Protein AF-A0A1F8SBW0-F1 (afdb_monomer)

pLDDT: mean 81.23, std 15.55, range [41.34, 96.06]

Nearest PDB structures (foldseek):
  3qio-assembly1_A  TM=3.910E-01  e=7.908E-04  HIV-1 M:B_HXB2R
  3lp0-assembly1_A  TM=3.553E-01  e=7.908E-04  HIV-1 M:B_HXB2R
  4qag-assembly3_A  TM=3.454E-01  e=1.333E-03  Human immunodeficiency virus type 1 BH10
  5vqy-assembly1_A  TM=3.673E-01  e=2.561E-03  Human immunodeficiency virus type 1 BH10
  6dtw-assembly1_A  TM=3.743E-01  e=4.044E-03  Human immunodeficiency virus type 1 BH10

Structure (mmCIF, N/CA/C/O backbone):
data_AF-A0A1F8SBW0-F1
#
_entry.id   AF-A0A1F8SBW0-F1
#
loop_
_atom_site.group_PDB
_atom_site.id
_atom_site.type_symbol
_atom_site.label_atom_id
_atom_site.label_alt_id
_atom_site.label_comp_id
_atom_site.label_asym_id
_atom_site.label_entity_id
_atom_site.label_seq_id
_atom_site.pdbx_PDB_ins_code
_atom_site.Cartn_x
_atom_site.Cartn_y
_atom_site.Cartn_z
_atom_site.occupancy
_atom_site.B_iso_or_equiv
_atom_site.auth_seq_id
_atom_site.auth_comp_id
_atom_site.auth_asym_id
_atom_site.auth_atom_id
_atom_site.pdbx_PDB_model_num
ATOM 1 N N . MET A 1 1 ? -21.367 -40.399 -18.862 1.00 41.34 1 MET A N 1
ATOM 2 C CA . MET A 1 1 ? -20.099 -40.047 -18.185 1.00 41.34 1 MET A CA 1
ATOM 3 C C . MET A 1 1 ? -19.642 -38.707 -18.748 1.00 41.34 1 MET A C 1
ATOM 5 O O . MET A 1 1 ? -19.069 -38.689 -19.826 1.00 41.34 1 MET A O 1
ATOM 9 N N . HIS A 1 2 ? -19.985 -37.587 -18.106 1.00 49.47 2 HIS A N 1
ATOM 10 C CA . HIS A 1 2 ? -19.564 -36.261 -18.574 1.00 49.47 2 HIS A CA 1
ATOM 11 C C . HIS A 1 2 ? -18.375 -35.804 -17.737 1.00 49.47 2 HIS A C 1
ATOM 13 O O . HIS A 1 2 ? -18.505 -35.579 -16.536 1.00 49.47 2 HIS A O 1
ATOM 19 N N . GLY A 1 3 ? -17.206 -35.755 -18.379 1.00 43.00 3 GLY A N 1
ATOM 20 C CA . GLY A 1 3 ? -15.979 -35.249 -17.786 1.00 43.00 3 GLY A CA 1
ATOM 21 C C . GLY A 1 3 ? -16.137 -33.770 -17.470 1.00 43.00 3 GLY A C 1
ATOM 22 O O . GLY A 1 3 ? -16.399 -32.960 -18.356 1.00 43.00 3 GLY A O 1
ATOM 23 N N . THR A 1 4 ? -15.993 -33.427 -16.198 1.00 55.44 4 THR A N 1
ATOM 24 C CA . THR A 1 4 ? -15.826 -32.050 -15.763 1.00 55.44 4 THR A CA 1
ATOM 25 C C . THR A 1 4 ? -14.437 -31.599 -16.197 1.00 55.44 4 THR A C 1
ATOM 27 O O . THR A 1 4 ? -13.418 -32.062 -15.682 1.00 55.44 4 THR A O 1
ATOM 30 N N . THR A 1 5 ? -14.377 -30.704 -17.179 1.00 47.56 5 THR A N 1
ATOM 31 C CA . THR A 1 5 ? -13.177 -29.924 -17.477 1.00 47.56 5 THR A CA 1
ATOM 32 C C . THR A 1 5 ? -12.888 -29.065 -16.253 1.00 47.56 5 THR A C 1
ATOM 34 O O . THR A 1 5 ? -13.422 -27.976 -16.075 1.00 47.56 5 THR A O 1
ATOM 37 N N . ARG A 1 6 ? -12.073 -29.609 -15.349 1.00 49.31 6 ARG A N 1
ATOM 38 C CA . ARG A 1 6 ? -11.468 -28.869 -14.248 1.00 49.31 6 ARG A CA 1
ATOM 39 C C . ARG A 1 6 ? -10.556 -27.836 -14.901 1.00 49.31 6 ARG A C 1
ATOM 41 O O . ARG A 1 6 ? -9.486 -28.187 -15.396 1.00 49.31 6 ARG A O 1
ATOM 48 N N . THR A 1 7 ? -11.008 -26.588 -14.969 1.00 47.16 7 THR A N 1
ATOM 49 C CA . THR A 1 7 ? -10.171 -25.450 -15.343 1.00 47.16 7 THR A CA 1
ATOM 50 C C . THR A 1 7 ? -8.964 -25.476 -14.416 1.00 47.16 7 THR A C 1
ATOM 52 O O . THR A 1 7 ? -9.082 -25.251 -13.212 1.00 47.16 7 THR A O 1
ATOM 55 N N . ARG A 1 8 ? -7.816 -25.883 -14.958 1.00 45.31 8 ARG A N 1
ATOM 56 C CA . ARG A 1 8 ? -6.545 -25.915 -14.242 1.00 45.31 8 ARG A CA 1
ATOM 57 C C . ARG A 1 8 ? -6.291 -24.487 -13.746 1.00 45.31 8 ARG A C 1
ATOM 59 O O . ARG A 1 8 ? -6.322 -23.587 -14.587 1.00 45.31 8 ARG A O 1
ATOM 66 N N . PRO A 1 9 ? -6.080 -24.246 -12.439 1.00 47.31 9 PRO A N 1
ATOM 67 C CA . PRO A 1 9 ? -5.671 -22.925 -11.991 1.00 47.31 9 PRO A CA 1
ATOM 68 C C . PRO A 1 9 ? -4.401 -22.576 -12.761 1.00 47.31 9 PRO A C 1
ATOM 70 O O . PRO A 1 9 ? -3.483 -23.398 -12.853 1.00 47.31 9 PRO A O 1
ATOM 73 N N . ALA A 1 10 ? -4.408 -21.414 -13.412 1.00 48.62 10 ALA A N 1
ATOM 74 C CA . ALA A 1 10 ? -3.243 -20.913 -14.111 1.00 48.62 10 ALA A CA 1
ATOM 75 C C . ALA A 1 10 ? -2.086 -20.939 -13.111 1.00 48.62 10 ALA A C 1
ATOM 77 O O . ALA A 1 10 ? -2.156 -20.291 -12.068 1.00 48.62 10 ALA A O 1
ATOM 78 N N . VAL A 1 11 ? -1.068 -21.754 -13.394 1.00 45.62 11 VAL A N 1
ATOM 79 C CA . VAL A 1 11 ? 0.172 -21.747 -12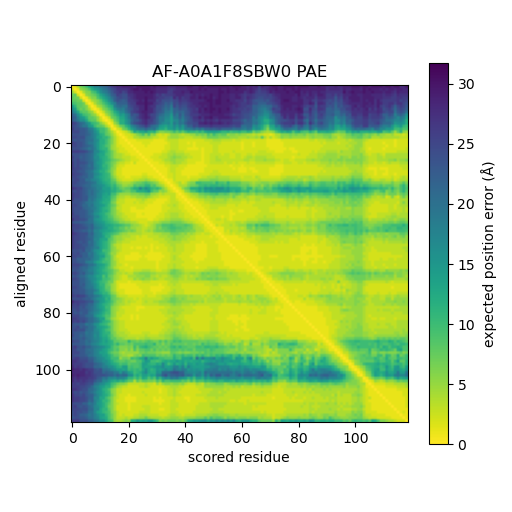.625 1.00 45.62 11 VAL A CA 1
ATOM 80 C C . VAL A 1 11 ? 0.767 -20.376 -12.886 1.00 45.62 11 VAL A C 1
ATOM 82 O O . VAL A 1 11 ? 1.333 -20.131 -13.951 1.00 45.62 11 VAL A O 1
ATOM 85 N N . ARG A 1 12 ? 0.528 -19.449 -11.958 1.00 49.62 12 ARG A N 1
ATOM 86 C CA . ARG A 1 12 ? 1.207 -18.164 -11.949 1.00 49.62 12 ARG A CA 1
ATOM 87 C C . ARG A 1 12 ? 2.701 -18.472 -11.909 1.00 49.62 12 ARG A C 1
ATOM 89 O O . ARG A 1 12 ? 3.097 -19.352 -11.140 1.00 49.62 12 ARG A O 1
ATOM 96 N N . PRO A 1 13 ? 3.525 -17.838 -12.755 1.00 44.34 13 PRO A N 1
ATOM 97 C CA . PRO A 1 13 ? 4.958 -17.937 -12.583 1.00 44.34 13 PRO A CA 1
ATOM 98 C C . PRO A 1 13 ? 5.255 -17.383 -11.193 1.00 44.34 13 PRO A C 1
ATOM 100 O O . PRO A 1 13 ? 5.086 -16.191 -10.951 1.00 44.34 13 PRO A O 1
ATOM 103 N N . VAL A 1 14 ? 5.614 -18.284 -10.279 1.00 47.78 14 VAL A N 1
ATOM 104 C CA . VAL A 1 14 ? 6.087 -17.955 -8.939 1.00 47.78 14 VAL A CA 1
ATOM 105 C C . VAL A 1 14 ? 7.458 -17.327 -9.147 1.00 47.78 14 VAL A C 1
ATOM 107 O O . VAL A 1 14 ? 8.486 -18.003 -9.129 1.00 47.78 1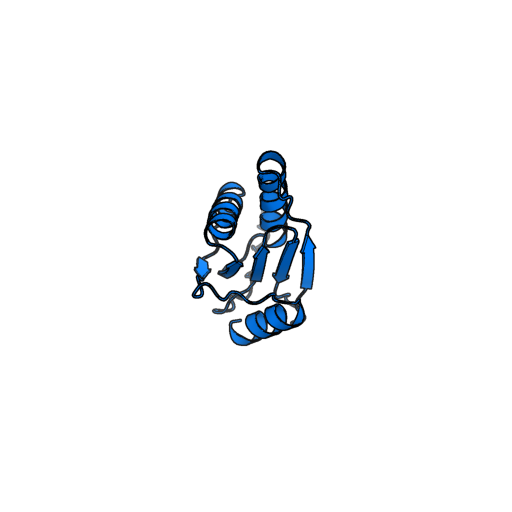4 VAL A O 1
ATOM 110 N N . GLY A 1 15 ? 7.467 -16.039 -9.481 1.00 51.06 15 GLY A N 1
ATOM 111 C CA . GLY A 1 15 ? 8.667 -15.237 -9.356 1.00 51.06 15 GLY A CA 1
ATOM 112 C C . GLY A 1 15 ? 9.035 -15.275 -7.883 1.00 51.06 15 GLY A C 1
ATOM 113 O O . GLY A 1 15 ? 8.227 -14.909 -7.038 1.00 51.06 15 GLY A O 1
ATOM 114 N N . THR A 1 16 ? 10.228 -15.763 -7.560 1.00 56.69 16 THR A N 1
ATOM 115 C CA . THR A 1 16 ? 10.727 -15.833 -6.177 1.00 56.69 16 THR A CA 1
ATOM 116 C C . THR A 1 16 ? 10.900 -14.450 -5.533 1.00 56.69 16 THR A C 1
ATOM 118 O O . THR A 1 16 ? 11.207 -14.355 -4.342 1.00 56.69 16 THR A O 1
ATOM 121 N N . GLY A 1 17 ? 10.735 -13.384 -6.317 1.00 71.56 17 GLY A N 1
ATOM 122 C CA . GLY A 1 17 ? 10.812 -12.000 -5.895 1.00 71.56 17 GLY A CA 1
ATOM 123 C C . GLY A 1 17 ? 9.471 -11.365 -5.515 1.00 71.56 17 GLY A C 1
ATOM 124 O O . GLY A 1 17 ? 8.408 -11.981 -5.549 1.00 71.56 17 GLY A O 1
ATOM 125 N N . VAL A 1 18 ? 9.538 -10.103 -5.105 1.00 81.19 18 VAL A N 1
ATOM 126 C CA . VAL A 1 18 ? 8.380 -9.275 -4.750 1.00 81.19 18 VAL A CA 1
ATOM 127 C C . VAL A 1 18 ? 7.494 -9.062 -5.978 1.00 81.19 18 VAL A C 1
ATOM 129 O O . VAL A 1 18 ? 7.974 -8.627 -7.020 1.00 81.19 18 VAL A O 1
ATOM 132 N N . ASN A 1 19 ? 6.188 -9.321 -5.864 1.00 88.81 19 ASN A N 1
ATOM 133 C CA . ASN A 1 19 ? 5.243 -9.136 -6.974 1.00 88.81 19 ASN A CA 1
ATOM 134 C C . ASN A 1 19 ? 4.451 -7.825 -6.868 1.00 88.81 19 ASN A C 1
ATOM 136 O O . ASN A 1 19 ? 3.846 -7.390 -7.851 1.00 88.81 19 ASN A O 1
ATOM 140 N N . ALA A 1 20 ? 4.448 -7.196 -5.693 1.00 91.75 20 ALA A N 1
ATOM 141 C CA . ALA A 1 20 ? 3.849 -5.889 -5.477 1.00 91.75 20 ALA A CA 1
ATOM 142 C C . ALA A 1 20 ? 4.652 -5.065 -4.465 1.00 91.75 20 ALA A C 1
ATOM 144 O O . ALA A 1 20 ? 5.117 -5.583 -3.452 1.00 91.75 20 ALA A O 1
ATOM 145 N N . VAL A 1 21 ? 4.775 -3.769 -4.721 1.00 92.75 21 VAL A N 1
ATOM 146 C CA . VAL A 1 21 ? 5.312 -2.789 -3.778 1.00 92.75 21 VAL A CA 1
ATOM 147 C C . VAL A 1 21 ? 4.212 -1.784 -3.485 1.00 92.75 21 VAL A C 1
ATOM 149 O O . VAL A 1 21 ? 3.603 -1.234 -4.402 1.00 92.75 21 VAL A O 1
ATOM 152 N N . VAL A 1 22 ? 3.964 -1.538 -2.207 1.00 93.75 22 VAL A N 1
ATOM 153 C CA . VAL A 1 22 ? 3.031 -0.516 -1.749 1.00 93.75 22 VAL A CA 1
ATOM 154 C C . VAL A 1 22 ? 3.781 0.478 -0.904 1.00 93.75 22 VAL A C 1
ATOM 156 O O . VAL A 1 22 ? 4.535 0.098 -0.012 1.00 93.75 22 VAL A O 1
ATOM 159 N N . TRP A 1 23 ? 3.532 1.751 -1.157 1.00 94.12 23 TRP A N 1
ATOM 160 C CA . TRP A 1 23 ? 3.893 2.808 -0.238 1.00 94.12 23 TRP A CA 1
ATOM 161 C C . TRP A 1 23 ? 2.642 3.498 0.279 1.00 94.12 23 TRP A C 1
ATOM 163 O O . TRP A 1 23 ? 1.731 3.786 -0.498 1.00 94.12 23 TRP A O 1
ATOM 173 N N . ILE A 1 24 ? 2.595 3.741 1.586 1.00 92.00 24 ILE A N 1
ATOM 174 C CA . ILE A 1 24 ? 1.447 4.335 2.253 1.00 92.00 24 ILE A CA 1
ATOM 175 C C . ILE A 1 24 ? 1.850 5.390 3.287 1.00 92.00 24 ILE A C 1
ATOM 177 O O . ILE A 1 24 ? 2.698 5.163 4.151 1.00 92.00 24 ILE A O 1
ATOM 181 N N . GLU A 1 25 ? 1.185 6.539 3.220 1.00 91.81 25 GLU A N 1
ATOM 182 C C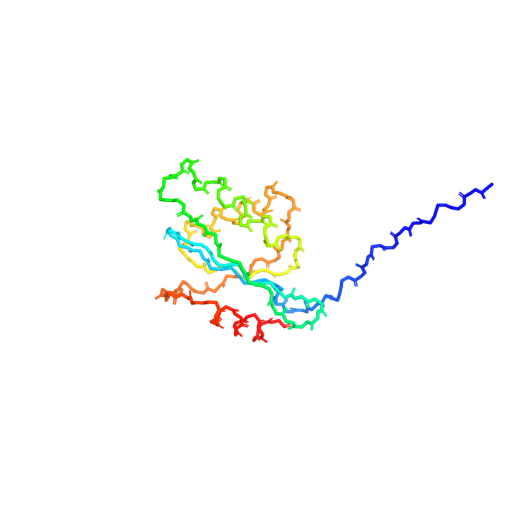A . GLU A 1 25 ? 1.289 7.635 4.180 1.00 91.81 25 GLU A CA 1
ATOM 183 C C . GLU A 1 25 ? -0.072 8.338 4.342 1.00 91.81 25 GLU A C 1
ATOM 185 O O . GLU A 1 25 ? -0.977 8.139 3.523 1.00 91.81 25 GLU A O 1
ATOM 190 N N . PRO A 1 26 ? -0.267 9.174 5.378 1.00 90.62 26 PRO A N 1
ATOM 191 C CA . PRO A 1 26 ? -1.443 10.031 5.438 1.00 90.62 26 PRO A CA 1
ATOM 192 C C . PRO A 1 26 ? -1.554 10.890 4.169 1.00 90.62 26 PRO A C 1
ATOM 194 O O . PRO A 1 26 ? -0.597 11.532 3.746 1.00 90.62 26 PRO A O 1
ATOM 197 N N . GLY A 1 27 ? -2.727 10.892 3.544 1.00 92.25 27 GLY A N 1
ATOM 198 C CA . GLY A 1 27 ? -3.006 11.603 2.298 1.00 92.25 27 GLY A CA 1
ATOM 199 C C . GLY A 1 27 ? -2.949 10.729 1.047 1.00 92.25 27 GLY A C 1
ATOM 200 O O . GLY A 1 27 ? -3.759 10.950 0.144 1.00 92.25 27 GLY A O 1
ATOM 201 N N . ARG A 1 28 ? -2.073 9.715 0.971 1.00 94.19 28 ARG A N 1
ATOM 202 C CA . ARG A 1 28 ? -1.934 8.898 -0.247 1.00 94.19 28 ARG A CA 1
ATOM 203 C C . ARG A 1 28 ? -1.310 7.518 -0.043 1.00 94.19 28 ARG A C 1
ATOM 205 O O . ARG A 1 28 ? -0.469 7.303 0.823 1.00 94.19 28 ARG A O 1
ATOM 212 N N . ALA A 1 29 ? -1.669 6.608 -0.938 1.00 95.19 29 ALA A N 1
ATOM 213 C CA . ALA A 1 29 ? -0.992 5.343 -1.166 1.00 95.19 29 ALA A CA 1
ATOM 214 C C . ALA A 1 29 ? -0.653 5.196 -2.650 1.00 95.19 29 ALA A C 1
ATOM 216 O O . ALA A 1 29 ? -1.399 5.663 -3.511 1.00 95.19 29 ALA A O 1
ATOM 217 N N . ILE A 1 30 ? 0.459 4.531 -2.948 1.00 95.94 30 ILE A N 1
ATOM 218 C CA . ILE A 1 30 ? 0.841 4.131 -4.302 1.00 95.94 30 ILE A CA 1
ATOM 219 C C . ILE A 1 30 ? 1.031 2.617 -4.295 1.00 95.94 30 ILE A C 1
ATOM 221 O O . ILE A 1 30 ? 1.811 2.087 -3.505 1.00 95.94 30 ILE A O 1
ATOM 225 N N . VAL A 1 31 ? 0.315 1.928 -5.177 1.00 95.25 31 VAL A N 1
ATOM 226 C CA . VAL A 1 31 ? 0.418 0.484 -5.390 1.00 95.25 31 VAL A CA 1
ATOM 227 C C . VAL A 1 31 ? 1.087 0.258 -6.734 1.00 95.25 31 VAL A C 1
ATOM 229 O O . VAL A 1 31 ? 0.581 0.722 -7.751 1.00 95.25 31 VAL A O 1
ATOM 232 N N . VAL A 1 32 ? 2.201 -0.469 -6.745 1.00 94.88 32 VAL A N 1
ATOM 233 C CA . VAL A 1 32 ? 2.883 -0.906 -7.965 1.00 94.88 32 VAL A CA 1
ATOM 234 C C . VAL A 1 32 ? 2.905 -2.423 -8.000 1.00 94.88 32 VAL A C 1
ATOM 236 O O . VAL A 1 32 ? 3.420 -3.068 -7.089 1.00 94.88 32 VAL A O 1
ATOM 239 N N . ARG A 1 33 ? 2.355 -3.007 -9.062 1.00 92.12 33 ARG A N 1
ATOM 240 C CA . ARG A 1 33 ? 2.220 -4.453 -9.223 1.00 92.12 33 ARG A CA 1
ATOM 241 C C . ARG A 1 33 ? 2.927 -4.931 -10.481 1.00 92.12 33 ARG A C 1
ATOM 243 O O . ARG A 1 33 ? 2.756 -4.354 -11.552 1.00 92.12 33 ARG A O 1
ATOM 250 N N . GLY A 1 34 ? 3.663 -6.031 -10.364 1.00 87.56 34 GLY A N 1
ATOM 251 C CA . GLY A 1 34 ? 4.218 -6.738 -11.512 1.00 87.56 34 GLY A CA 1
ATOM 252 C C . GLY A 1 34 ? 3.110 -7.358 -12.360 1.00 87.56 34 GLY A C 1
ATOM 253 O O . GLY A 1 34 ? 2.169 -7.960 -11.839 1.00 87.56 34 GLY A O 1
ATOM 254 N N . THR A 1 35 ? 3.211 -7.221 -13.678 1.00 79.44 35 THR A N 1
ATOM 255 C CA . THR A 1 35 ? 2.283 -7.851 -14.623 1.00 79.44 35 THR A CA 1
ATOM 256 C C . THR A 1 35 ? 2.982 -8.982 -15.373 1.00 79.44 35 THR A C 1
ATOM 258 O O . THR A 1 35 ? 4.208 -9.021 -15.477 1.00 79.44 35 THR A O 1
ATOM 261 N N . ALA A 1 36 ? 2.202 -9.902 -15.944 1.00 72.56 36 ALA A N 1
ATOM 262 C CA . ALA A 1 36 ? 2.744 -10.988 -16.764 1.00 72.56 36 ALA A CA 1
ATOM 263 C C . ALA A 1 36 ? 3.438 -10.492 -18.049 1.00 72.56 36 ALA A C 1
ATOM 265 O O . ALA A 1 36 ? 4.207 -11.237 -18.648 1.00 72.56 36 ALA A O 1
ATOM 266 N N . THR A 1 37 ? 3.169 -9.252 -18.476 1.00 71.44 37 THR A N 1
ATOM 267 C CA . THR A 1 37 ? 3.794 -8.629 -19.650 1.00 71.44 37 THR A CA 1
ATOM 268 C C . THR A 1 37 ? 5.136 -7.969 -19.327 1.00 71.44 37 THR A C 1
ATOM 270 O O . THR A 1 37 ? 5.822 -7.537 -20.244 1.00 71.44 37 THR A O 1
ATOM 273 N N . GLY A 1 38 ? 5.529 -7.910 -18.048 1.00 70.69 38 GLY A N 1
ATOM 274 C CA . GLY A 1 38 ? 6.798 -7.334 -17.591 1.00 70.69 38 GLY A CA 1
ATOM 275 C C . GLY A 1 38 ? 6.745 -5.835 -17.282 1.00 70.69 38 GLY A C 1
ATOM 276 O O . GLY A 1 38 ? 7.633 -5.331 -16.595 1.00 70.69 38 GLY A O 1
ATOM 277 N N . ASP A 1 39 ? 5.689 -5.138 -17.707 1.00 80.88 39 ASP A N 1
ATOM 278 C CA . ASP A 1 39 ? 5.475 -3.724 -17.392 1.00 80.88 39 ASP A CA 1
ATOM 279 C C . ASP A 1 39 ? 4.660 -3.577 -16.106 1.00 80.88 39 ASP A C 1
ATOM 281 O O . ASP A 1 39 ? 3.510 -4.024 -16.059 1.00 80.88 39 ASP A O 1
ATOM 285 N N . PRO A 1 40 ? 5.212 -2.975 -15.041 1.00 88.38 40 PRO A N 1
ATOM 286 C CA . PRO A 1 40 ? 4.464 -2.778 -13.812 1.00 88.38 40 PRO A CA 1
ATOM 287 C C . PRO A 1 40 ? 3.251 -1.875 -14.029 1.00 88.38 40 PRO A C 1
ATOM 289 O O . PRO A 1 40 ? 3.330 -0.872 -14.734 1.00 88.38 40 PRO A O 1
ATOM 292 N N . ALA A 1 41 ? 2.144 -2.215 -13.379 1.00 89.31 41 ALA A N 1
ATOM 293 C CA . ALA A 1 41 ? 0.977 -1.352 -13.290 1.00 89.31 41 ALA A CA 1
ATOM 294 C C . ALA A 1 41 ? 1.021 -0.575 -11.974 1.00 89.31 41 ALA A C 1
ATOM 296 O O . ALA A 1 41 ? 1.252 -1.166 -10.916 1.00 89.31 41 ALA A O 1
ATOM 297 N N . SER A 1 42 ? 0.775 0.728 -12.040 1.00 93.12 42 SER A N 1
ATOM 298 C CA . SER A 1 42 ? 0.751 1.630 -10.894 1.00 93.12 42 SER A CA 1
ATOM 299 C C . SER A 1 42 ? -0.645 2.215 -10.681 1.00 93.12 42 SER A C 1
ATOM 301 O O . SER A 1 42 ? -1.423 2.401 -11.620 1.00 93.12 42 SER A O 1
ATOM 303 N N . LEU A 1 43 ? -0.985 2.490 -9.425 1.00 94.88 43 LEU A N 1
ATOM 304 C CA . LEU A 1 43 ? -2.198 3.209 -9.060 1.00 94.88 43 LEU A CA 1
ATOM 305 C C . LEU A 1 43 ? -1.967 4.020 -7.788 1.00 94.88 43 LEU A C 1
ATOM 307 O O . LEU A 1 43 ? -1.415 3.511 -6.813 1.00 94.88 43 LEU A O 1
ATOM 311 N N . GLN A 1 44 ? -2.447 5.261 -7.788 1.00 96.06 44 GLN A N 1
ATOM 312 C CA . GLN A 1 44 ? -2.475 6.115 -6.609 1.00 96.06 44 GLN A CA 1
ATOM 313 C C . GLN A 1 44 ? -3.887 6.173 -6.020 1.00 96.06 44 GLN A C 1
ATOM 315 O O . GLN A 1 44 ? -4.870 6.314 -6.748 1.00 96.06 44 GLN A O 1
ATOM 320 N N . LEU A 1 45 ? -3.978 6.076 -4.695 1.00 95.69 45 LEU A N 1
ATOM 321 C CA . LEU A 1 45 ? -5.225 6.095 -3.934 1.00 95.69 45 LEU A CA 1
ATOM 322 C C . LEU A 1 45 ? -5.141 7.140 -2.813 1.00 95.69 45 LEU A C 1
ATOM 324 O O . LEU A 1 45 ? -4.080 7.276 -2.200 1.00 95.69 45 LEU A O 1
ATOM 328 N N . PRO A 1 46 ? -6.223 7.877 -2.512 1.00 95.88 46 PRO A N 1
ATOM 329 C CA . PRO A 1 46 ? -6.248 8.790 -1.376 1.00 95.88 46 PRO A CA 1
ATOM 330 C C . PRO A 1 46 ? -6.307 8.012 -0.057 1.00 95.88 46 PRO A C 1
ATOM 332 O O . PRO A 1 46 ? -7.062 7.050 0.065 1.00 95.88 46 PRO A O 1
ATOM 335 N N . ILE A 1 47 ? -5.555 8.466 0.948 1.00 95.06 47 ILE A N 1
ATOM 336 C CA . ILE A 1 47 ? -5.613 7.926 2.316 1.00 95.06 47 ILE A CA 1
ATOM 337 C C . ILE A 1 47 ? -6.106 9.031 3.251 1.00 95.06 47 ILE A C 1
ATOM 339 O O . ILE A 1 47 ? -5.345 9.948 3.569 1.00 95.06 47 ILE A O 1
ATOM 343 N N . PRO A 1 48 ? -7.378 8.998 3.680 1.00 92.56 48 PRO A N 1
ATOM 344 C CA . PRO A 1 48 ? -7.926 10.011 4.570 1.00 92.56 48 PRO A CA 1
ATOM 345 C C . PRO A 1 48 ? -7.167 10.080 5.896 1.00 92.56 48 PRO A C 1
ATOM 347 O O . PRO A 1 48 ? -6.776 9.058 6.460 1.00 92.56 48 PRO A O 1
ATOM 350 N N . HIS A 1 49 ? -7.024 11.296 6.427 1.00 87.88 49 HIS A N 1
ATOM 351 C CA . HIS A 1 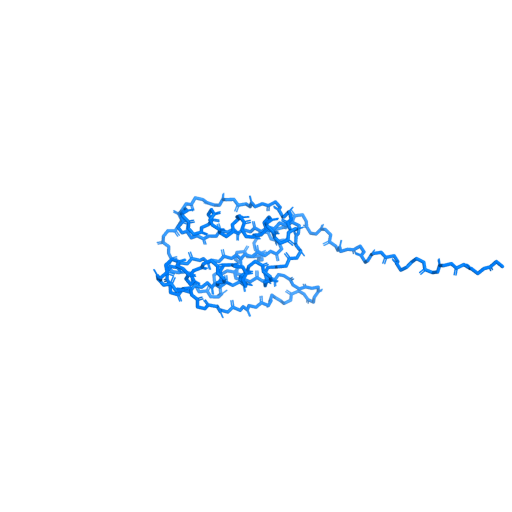49 ? -6.481 11.534 7.771 1.00 87.88 49 HIS A CA 1
ATOM 352 C C . HIS A 1 49 ? -7.482 11.161 8.875 1.00 87.88 49 HIS A C 1
ATOM 354 O O . HIS A 1 49 ? -7.116 11.075 10.045 1.00 87.88 49 HIS A O 1
ATOM 360 N N . VAL A 1 50 ? -8.754 10.982 8.509 1.00 89.38 50 VAL A N 1
ATOM 361 C CA . VAL A 1 50 ? -9.843 10.662 9.428 1.00 89.38 50 VAL A CA 1
ATOM 362 C C . VAL A 1 50 ? -9.886 9.144 9.640 1.00 89.38 50 VAL A C 1
ATOM 364 O O . VAL A 1 50 ? -10.192 8.427 8.686 1.00 89.38 50 VAL A O 1
ATOM 367 N N . PRO A 1 51 ? -9.6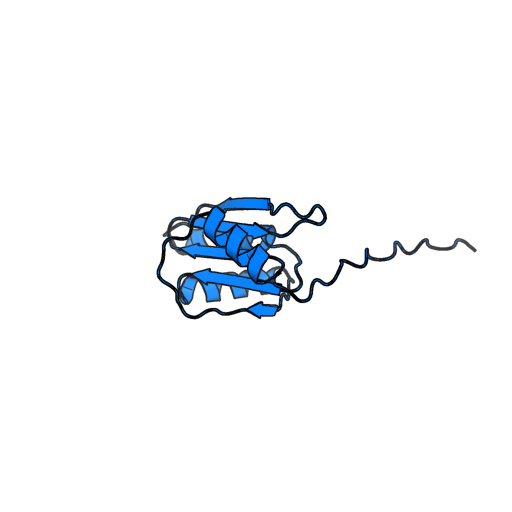65 8.629 10.867 1.00 81.12 51 PRO A N 1
ATOM 368 C CA . PRO A 1 51 ? -9.545 7.188 11.113 1.00 81.12 51 PRO A CA 1
ATOM 369 C C . PRO A 1 51 ? -10.733 6.343 10.628 1.00 81.12 51 PRO A C 1
ATOM 371 O O . PRO A 1 51 ? -10.545 5.223 10.159 1.00 81.12 51 PRO A O 1
ATOM 374 N N . THR A 1 52 ? -11.958 6.876 10.710 1.00 85.75 52 THR A N 1
ATOM 375 C CA . THR A 1 52 ? -13.183 6.187 10.263 1.00 85.75 52 THR A CA 1
ATOM 376 C C . THR A 1 52 ? -13.248 5.992 8.749 1.00 85.75 52 THR A C 1
ATOM 378 O O . THR A 1 52 ? -13.921 5.080 8.281 1.00 85.75 52 THR A O 1
ATOM 381 N N . GLU A 1 53 ? -12.552 6.833 7.985 1.00 88.19 53 GLU A N 1
ATOM 382 C CA . GLU A 1 53 ? -12.472 6.761 6.523 1.00 88.19 53 GLU A CA 1
ATOM 383 C C . GLU A 1 53 ? -11.177 6.084 6.054 1.00 88.19 53 GLU A C 1
ATOM 385 O O . GLU A 1 53 ? -11.097 5.598 4.927 1.00 88.19 53 GLU A O 1
ATOM 390 N N . THR A 1 54 ? -10.162 6.004 6.920 1.00 90.88 54 THR A N 1
ATOM 391 C CA . THR A 1 54 ? -8.902 5.320 6.622 1.00 90.88 54 THR A CA 1
ATOM 392 C C . THR A 1 54 ? -9.120 3.825 6.389 1.00 90.88 54 THR A C 1
ATOM 394 O O . THR A 1 54 ? -8.617 3.296 5.406 1.00 90.88 54 THR A O 1
ATOM 397 N N . ALA A 1 55 ? -9.899 3.138 7.232 1.00 89.31 55 ALA A N 1
ATOM 398 C CA . ALA A 1 55 ? -10.132 1.694 7.101 1.00 89.31 55 ALA A CA 1
ATOM 399 C C . ALA A 1 55 ? -10.688 1.266 5.721 1.00 89.31 55 ALA A C 1
ATOM 401 O O . ALA A 1 55 ? -10.066 0.420 5.078 1.00 89.31 55 ALA A O 1
ATOM 402 N N . PRO A 1 56 ? -11.781 1.857 5.190 1.00 93.12 56 PRO A N 1
ATOM 403 C CA . PRO A 1 56 ? -12.256 1.504 3.851 1.00 93.12 56 PRO A CA 1
ATOM 404 C C . PRO A 1 56 ? -11.255 1.867 2.743 1.00 93.12 56 PRO A C 1
ATOM 406 O O . PRO A 1 56 ? -11.171 1.150 1.748 1.00 93.12 56 PRO A O 1
ATOM 409 N N . ALA A 1 57 ? -10.455 2.927 2.910 1.00 94.25 57 ALA A N 1
ATOM 410 C CA . ALA A 1 57 ? -9.387 3.248 1.962 1.00 94.25 57 ALA A CA 1
ATOM 411 C C . ALA A 1 57 ? -8.271 2.185 1.968 1.00 94.25 57 ALA A C 1
ATOM 413 O O . ALA A 1 57 ? -7.795 1.788 0.907 1.00 94.25 57 ALA A O 1
ATOM 414 N N . LEU A 1 58 ? -7.889 1.671 3.142 1.00 94.19 58 LEU A N 1
ATOM 415 C CA . LEU A 1 58 ? -6.925 0.574 3.274 1.00 94.19 58 LEU A CA 1
ATOM 416 C C . LEU A 1 58 ? -7.452 -0.734 2.682 1.00 94.19 58 LEU A C 1
ATOM 418 O O . LEU A 1 58 ? -6.698 -1.448 2.022 1.00 94.19 58 LEU A O 1
ATOM 422 N N . ALA A 1 59 ? -8.741 -1.023 2.863 1.00 93.19 59 ALA A N 1
ATOM 423 C CA . ALA A 1 59 ? -9.380 -2.163 2.224 1.00 93.19 59 ALA A CA 1
ATOM 424 C C . ALA A 1 59 ? -9.300 -2.047 0.695 1.00 93.19 59 ALA A C 1
ATOM 426 O O . ALA A 1 59 ? -8.935 -3.014 0.030 1.00 93.19 59 ALA A O 1
ATOM 427 N N . GLU A 1 60 ? -9.562 -0.871 0.116 1.00 95.12 60 GLU A N 1
ATOM 428 C CA . GLU A 1 60 ? -9.392 -0.648 -1.327 1.00 95.12 60 GLU A CA 1
ATOM 429 C C . GLU A 1 60 ? -7.932 -0.856 -1.763 1.00 95.12 60 GLU A C 1
ATOM 431 O O . GLU A 1 60 ? -7.686 -1.555 -2.744 1.00 95.12 60 GLU A O 1
ATOM 436 N N . VAL A 1 61 ? -6.947 -0.338 -1.016 1.00 95.12 61 VAL A N 1
ATOM 437 C CA . VAL A 1 61 ? -5.519 -0.606 -1.285 1.00 95.12 61 VAL A CA 1
ATOM 438 C C . VAL A 1 61 ? -5.246 -2.113 -1.301 1.00 95.12 61 VAL A C 1
ATOM 440 O O . VAL A 1 61 ? -4.627 -2.608 -2.243 1.00 95.12 61 VAL A O 1
ATOM 443 N N . ALA A 1 62 ? -5.748 -2.858 -0.314 1.00 93.31 62 ALA A N 1
ATOM 444 C CA . ALA A 1 62 ? -5.589 -4.307 -0.234 1.00 93.31 62 ALA A CA 1
ATOM 445 C C . ALA A 1 62 ? -6.194 -5.030 -1.453 1.00 93.31 62 ALA A C 1
ATOM 447 O O . ALA A 1 62 ? -5.548 -5.903 -2.036 1.00 93.31 62 ALA A O 1
ATOM 448 N N . HIS A 1 63 ? -7.377 -4.613 -1.917 1.00 92.38 63 HIS A N 1
ATOM 449 C CA . HIS A 1 63 ? -7.982 -5.147 -3.143 1.00 92.38 63 HIS A CA 1
ATOM 450 C C . HIS A 1 63 ? -7.133 -4.861 -4.392 1.00 92.38 63 HIS A C 1
ATOM 452 O O . HIS A 1 63 ? -7.091 -5.682 -5.311 1.00 92.38 63 HIS A O 1
ATOM 458 N N . ARG A 1 64 ? -6.440 -3.715 -4.445 1.00 92.81 64 ARG A N 1
ATOM 459 C CA . ARG A 1 64 ? -5.561 -3.353 -5.573 1.00 92.81 64 ARG A CA 1
ATOM 460 C C . ARG A 1 64 ? -4.244 -4.109 -5.590 1.00 92.81 64 ARG A C 1
ATOM 462 O O . ARG A 1 64 ? -3.744 -4.393 -6.679 1.00 92.81 64 ARG A O 1
ATOM 469 N N . ILE A 1 65 ? -3.711 -4.464 -4.423 1.00 90.69 65 ILE A N 1
ATOM 470 C CA . ILE A 1 65 ? -2.618 -5.441 -4.321 1.00 90.69 65 ILE A CA 1
ATOM 471 C C . ILE A 1 65 ? -3.107 -6.769 -4.906 1.00 90.69 65 ILE A C 1
ATOM 473 O O . ILE A 1 65 ? -2.471 -7.338 -5.799 1.00 90.69 65 ILE A O 1
ATOM 477 N N . GLY A 1 66 ? -4.290 -7.197 -4.458 1.00 86.25 66 GLY A N 1
ATOM 478 C CA . GLY A 1 66 ? -4.912 -8.449 -4.850 1.00 86.25 66 GLY A CA 1
ATOM 479 C C . GLY A 1 66 ? -4.145 -9.661 -4.326 1.00 86.25 66 GLY A C 1
ATOM 480 O O . GLY A 1 66 ? -3.274 -9.564 -3.464 1.00 86.25 66 GLY A O 1
ATOM 481 N N . ASP A 1 67 ? -4.470 -10.823 -4.882 1.00 83.06 67 ASP A N 1
ATOM 482 C CA . ASP A 1 67 ? -3.788 -12.063 -4.542 1.00 83.06 67 ASP A CA 1
ATOM 483 C C . ASP A 1 67 ? -2.403 -12.059 -5.202 1.00 83.06 67 ASP A C 1
ATOM 485 O O . ASP A 1 67 ? -2.311 -12.135 -6.434 1.00 83.06 67 ASP A O 1
ATOM 489 N N . VAL A 1 68 ? -1.341 -11.913 -4.414 1.00 83.88 68 VAL A N 1
ATOM 490 C CA . VAL A 1 68 ? 0.071 -11.939 -4.832 1.00 83.88 68 VAL A CA 1
ATOM 491 C C . VAL A 1 68 ? 0.864 -12.811 -3.866 1.00 83.88 68 VAL A C 1
ATOM 493 O O . VAL A 1 68 ? 0.472 -12.947 -2.711 1.00 83.88 68 VAL A O 1
ATOM 496 N N . ASP A 1 69 ? 1.985 -13.378 -4.315 1.00 84.06 69 ASP A N 1
ATOM 497 C CA . ASP A 1 69 ? 2.774 -14.275 -3.464 1.00 84.06 69 ASP A CA 1
ATOM 498 C C . ASP A 1 69 ? 3.586 -13.475 -2.429 1.00 84.06 69 ASP A C 1
ATOM 500 O O . ASP A 1 69 ? 3.617 -13.821 -1.247 1.00 84.06 69 ASP A O 1
ATOM 504 N N . ARG A 1 70 ? 4.214 -12.369 -2.856 1.00 88.31 70 ARG A N 1
ATOM 505 C CA . ARG A 1 70 ? 5.044 -11.490 -2.014 1.00 88.31 70 ARG A CA 1
ATOM 506 C C . ARG A 1 70 ? 4.733 -10.014 -2.226 1.00 88.31 70 ARG A C 1
ATOM 508 O O . ARG A 1 70 ? 4.712 -9.535 -3.364 1.00 88.31 70 ARG A O 1
ATOM 515 N N . VAL A 1 71 ? 4.578 -9.277 -1.125 1.00 90.19 71 VAL A N 1
ATOM 516 C CA . VAL A 1 71 ? 4.349 -7.824 -1.126 1.00 90.19 71 VAL A CA 1
ATOM 517 C C . VAL A 1 71 ? 5.361 -7.109 -0.233 1.00 90.19 71 VAL A C 1
ATOM 519 O O . VAL A 1 71 ? 5.613 -7.525 0.893 1.00 90.19 71 VAL A O 1
ATOM 522 N N . LEU A 1 72 ? 5.939 -6.014 -0.723 1.00 90.44 72 LEU A N 1
ATOM 523 C CA . LEU A 1 72 ? 6.716 -5.076 0.086 1.00 90.44 72 LEU A CA 1
ATOM 524 C C . LEU A 1 72 ? 5.808 -3.915 0.497 1.00 90.44 72 LEU A C 1
ATOM 526 O O . LEU A 1 72 ? 5.270 -3.229 -0.370 1.00 90.44 72 LEU A O 1
ATOM 530 N N . VAL A 1 73 ? 5.663 -3.676 1.801 1.00 90.69 73 VAL A N 1
ATOM 531 C CA . VAL A 1 73 ? 4.875 -2.554 2.334 1.00 90.69 73 VAL A CA 1
ATOM 532 C C . VAL A 1 73 ? 5.810 -1.525 2.966 1.00 90.69 73 VAL A C 1
ATOM 534 O O . VAL A 1 73 ? 6.524 -1.818 3.925 1.00 90.69 73 VAL A O 1
ATOM 537 N N . LEU A 1 74 ? 5.794 -0.308 2.427 1.00 90.25 74 LEU A N 1
ATOM 538 C CA . LEU A 1 74 ? 6.561 0.852 2.874 1.00 90.25 74 LEU A CA 1
ATOM 539 C C . LEU A 1 74 ? 5.615 1.890 3.474 1.00 90.25 74 LEU A C 1
ATOM 541 O O . LEU A 1 74 ? 4.522 2.104 2.958 1.00 90.25 74 LEU A O 1
ATOM 545 N N . GLY A 1 75 ? 6.044 2.581 4.523 1.00 87.69 75 GLY A N 1
ATOM 546 C CA . GLY A 1 75 ? 5.225 3.590 5.190 1.00 87.69 75 GLY A CA 1
ATOM 547 C C . GLY A 1 75 ? 5.424 3.595 6.697 1.00 87.69 75 GLY A C 1
ATOM 548 O O . GLY A 1 75 ? 6.273 2.872 7.235 1.00 87.69 75 GLY A O 1
ATOM 549 N N . THR A 1 76 ? 4.616 4.397 7.388 1.00 86.00 76 THR A N 1
ATOM 550 C CA . THR A 1 76 ? 4.603 4.417 8.856 1.00 86.00 76 THR A CA 1
ATOM 551 C C . THR A 1 76 ? 4.173 3.059 9.413 1.00 86.00 76 THR A C 1
ATOM 553 O O . THR A 1 76 ? 3.417 2.321 8.775 1.00 86.00 76 THR A O 1
ATOM 556 N N . ASP A 1 77 ? 4.666 2.704 10.602 1.00 85.50 77 ASP A N 1
ATOM 557 C CA . ASP A 1 77 ? 4.370 1.403 11.220 1.00 85.50 77 ASP A CA 1
ATOM 558 C C . ASP A 1 77 ? 2.865 1.199 11.446 1.00 85.50 77 ASP A C 1
ATOM 560 O O . ASP A 1 77 ? 2.350 0.105 11.199 1.00 85.50 77 ASP A O 1
ATOM 564 N N . ASP A 1 78 ? 2.145 2.260 11.821 1.00 87.94 78 ASP A N 1
ATOM 565 C CA . ASP A 1 78 ? 0.700 2.218 12.061 1.00 87.94 78 ASP A CA 1
ATOM 566 C C . ASP A 1 78 ? -0.089 1.888 10.788 1.00 87.94 78 ASP A C 1
ATOM 568 O O . ASP A 1 78 ? -0.911 0.968 10.783 1.00 87.94 78 ASP A O 1
ATOM 572 N N . LEU A 1 79 ? 0.180 2.596 9.683 1.00 90.00 79 LEU A N 1
ATOM 573 C CA . LEU A 1 79 ? -0.533 2.389 8.418 1.00 90.00 79 LEU A CA 1
ATOM 574 C C . LEU A 1 79 ? -0.152 1.067 7.759 1.00 90.00 79 LEU A C 1
ATOM 576 O O . LEU A 1 79 ? -1.013 0.397 7.195 1.00 90.00 79 LEU A O 1
ATOM 580 N N . ARG A 1 80 ? 1.112 0.655 7.874 1.00 89.69 80 ARG A N 1
ATOM 581 C CA . ARG A 1 80 ? 1.570 -0.658 7.413 1.00 89.69 80 ARG A CA 1
ATOM 582 C C . ARG A 1 80 ? 0.873 -1.782 8.168 1.00 89.69 80 ARG A C 1
ATOM 584 O O . ARG A 1 80 ? 0.323 -2.675 7.536 1.00 89.69 80 ARG A O 1
ATOM 591 N N . THR A 1 81 ? 0.828 -1.706 9.497 1.00 89.75 81 THR A N 1
ATOM 592 C CA . THR A 1 81 ? 0.134 -2.704 10.324 1.00 89.75 81 THR A CA 1
ATOM 593 C C . THR A 1 81 ? -1.360 -2.746 10.006 1.00 89.75 81 THR A C 1
ATOM 595 O O . THR A 1 81 ? -1.947 -3.824 9.931 1.00 89.75 81 THR A O 1
ATOM 598 N N . ALA A 1 82 ? -1.993 -1.588 9.809 1.00 91.69 82 ALA A N 1
ATOM 599 C CA . ALA A 1 82 ? -3.402 -1.520 9.441 1.00 91.69 82 ALA A CA 1
ATOM 600 C C . ALA A 1 82 ? -3.658 -2.123 8.048 1.00 91.69 82 ALA A C 1
ATOM 602 O O . ALA A 1 82 ? -4.570 -2.928 7.897 1.00 91.69 82 ALA A O 1
ATOM 603 N N . LEU A 1 83 ? -2.816 -1.820 7.056 1.00 91.75 83 LEU A N 1
ATOM 604 C CA . LEU A 1 83 ? -2.921 -2.402 5.719 1.00 91.75 83 LEU A CA 1
ATOM 605 C C . LEU A 1 83 ? -2.703 -3.922 5.725 1.00 91.75 83 LEU A C 1
ATOM 607 O O . LEU A 1 83 ? -3.458 -4.646 5.086 1.00 91.75 83 LEU A O 1
ATOM 611 N N . GLU A 1 84 ? -1.711 -4.421 6.468 1.00 89.69 84 GLU A N 1
ATOM 612 C CA . GLU A 1 84 ? -1.473 -5.862 6.629 1.00 89.69 84 GLU A CA 1
ATOM 613 C C . GLU A 1 84 ? -2.720 -6.579 7.179 1.00 89.69 84 GLU A C 1
ATOM 615 O O . GLU A 1 84 ? -3.066 -7.665 6.711 1.00 89.69 84 GLU A O 1
ATOM 620 N N . ARG A 1 85 ? -3.438 -5.959 8.127 1.00 90.62 85 ARG A N 1
ATOM 621 C CA . ARG A 1 85 ? -4.703 -6.503 8.649 1.00 90.62 85 ARG A CA 1
ATOM 622 C C . ARG A 1 85 ? -5.784 -6.573 7.577 1.00 90.62 85 ARG A C 1
ATOM 624 O O . ARG A 1 85 ? -6.458 -7.594 7.501 1.00 90.62 85 ARG A O 1
ATOM 631 N N . GLU A 1 86 ? -5.926 -5.540 6.750 1.00 92.50 86 GLU A N 1
ATOM 632 C CA . GLU A 1 86 ? -6.918 -5.533 5.668 1.00 92.50 86 GLU A CA 1
ATOM 633 C C . GLU A 1 86 ? -6.602 -6.576 4.591 1.00 92.50 86 GLU A C 1
ATOM 635 O O . GLU A 1 86 ? -7.501 -7.292 4.158 1.00 92.50 86 GLU A O 1
ATOM 640 N N . ILE A 1 87 ? -5.327 -6.738 4.215 1.00 88.38 87 ILE A N 1
ATOM 641 C CA . ILE A 1 87 ? -4.877 -7.788 3.283 1.00 88.38 87 ILE A CA 1
ATOM 642 C C . ILE A 1 87 ? -5.298 -9.173 3.790 1.00 88.38 87 ILE A C 1
ATOM 644 O O . ILE A 1 87 ? -5.891 -9.957 3.047 1.00 88.38 87 ILE A O 1
ATOM 648 N N . VAL A 1 88 ? -5.049 -9.454 5.072 1.00 86.62 88 VAL A N 1
ATOM 649 C CA . VAL A 1 88 ? -5.453 -10.717 5.702 1.00 86.62 88 VAL A CA 1
ATOM 650 C C . VAL A 1 88 ? -6.977 -10.841 5.783 1.00 86.62 88 VAL A C 1
ATOM 652 O O . VAL A 1 88 ? -7.517 -11.919 5.533 1.00 86.62 88 VAL A O 1
ATOM 655 N N . ALA A 1 89 ? -7.686 -9.756 6.104 1.00 87.25 89 ALA A N 1
ATOM 656 C CA . ALA A 1 89 ? -9.142 -9.749 6.242 1.00 87.25 89 ALA A CA 1
ATOM 657 C C . ALA A 1 89 ? -9.868 -10.087 4.930 1.00 87.25 89 ALA A C 1
ATOM 659 O O . ALA A 1 89 ? -10.899 -10.760 4.965 1.00 87.25 89 ALA A O 1
ATOM 660 N N . ILE A 1 90 ? -9.318 -9.687 3.778 1.00 84.69 90 ILE A N 1
ATOM 661 C CA . ILE A 1 90 ? -9.873 -10.019 2.454 1.00 84.69 90 ILE A CA 1
ATOM 662 C C . ILE A 1 90 ? -9.436 -11.401 1.934 1.00 84.69 90 ILE A C 1
ATOM 664 O O . ILE A 1 90 ? -9.741 -11.764 0.799 1.00 84.69 90 ILE A O 1
ATOM 668 N N . GLY A 1 91 ? -8.749 -12.195 2.763 1.00 78.19 91 GLY A N 1
ATOM 669 C CA . GLY A 1 91 ? -8.340 -13.565 2.447 1.00 78.19 91 GLY A CA 1
ATOM 670 C C . GLY A 1 91 ? -7.075 -13.667 1.594 1.00 78.19 91 GLY A C 1
ATOM 671 O O . GLY A 1 91 ? -6.806 -14.728 1.030 1.00 78.19 91 GLY A O 1
ATOM 672 N N . HIS A 1 92 ? -6.299 -12.586 1.480 1.00 80.38 92 HIS A N 1
ATOM 673 C CA . HIS A 1 92 ? -4.974 -12.626 0.869 1.00 80.38 92 HIS A CA 1
ATOM 674 C C . HIS A 1 92 ? -3.921 -12.913 1.942 1.00 80.38 92 HIS A C 1
ATOM 676 O O . HIS A 1 92 ? -3.927 -12.333 3.026 1.00 80.38 92 HIS A O 1
ATOM 682 N N . HIS A 1 93 ? -2.991 -13.817 1.634 1.00 78.56 93 HIS A N 1
ATOM 683 C CA . HIS A 1 93 ? -1.907 -14.200 2.543 1.00 78.56 93 HIS A CA 1
ATOM 684 C C . HIS A 1 93 ? -0.534 -14.065 1.872 1.00 78.56 93 HIS A C 1
ATOM 686 O O . HIS A 1 93 ? 0.206 -15.049 1.810 1.00 78.56 93 HIS A O 1
ATOM 692 N N . PRO A 1 94 ? -0.186 -12.876 1.345 1.00 77.75 94 PRO A N 1
ATOM 693 C CA . PRO A 1 94 ? 1.137 -12.663 0.794 1.00 77.75 94 PRO A CA 1
ATOM 694 C C . PRO A 1 94 ? 2.178 -12.724 1.912 1.00 77.75 94 PRO A C 1
ATOM 696 O O . PRO A 1 94 ? 1.940 -12.301 3.048 1.00 77.75 94 PRO A O 1
ATOM 699 N N . GLU A 1 95 ? 3.374 -13.183 1.573 1.00 81.06 95 GLU A N 1
ATOM 700 C CA . GLU A 1 95 ? 4.535 -12.973 2.425 1.00 81.06 95 GLU A CA 1
ATOM 701 C C . GLU A 1 95 ? 4.892 -11.476 2.385 1.00 81.06 95 GLU A C 1
ATOM 703 O O . GLU A 1 95 ? 5.313 -10.938 1.355 1.00 81.06 95 GLU A O 1
ATOM 708 N N . ALA A 1 96 ? 4.650 -10.787 3.504 1.00 74.44 96 ALA A N 1
ATOM 709 C CA . ALA A 1 96 ? 4.933 -9.366 3.658 1.00 74.44 96 ALA A CA 1
ATOM 710 C C . ALA A 1 96 ? 6.414 -9.157 4.000 1.00 74.44 96 ALA A C 1
ATOM 712 O O . ALA A 1 96 ? 6.885 -9.550 5.070 1.00 74.44 96 ALA A O 1
ATOM 713 N N . ILE A 1 97 ? 7.148 -8.509 3.098 1.00 74.62 97 ILE A N 1
ATOM 714 C CA . ILE A 1 97 ? 8.537 -8.119 3.331 1.00 74.62 97 ILE A CA 1
ATOM 715 C C . ILE A 1 97 ? 8.535 -6.754 4.009 1.00 74.62 97 ILE A C 1
ATOM 717 O O . ILE A 1 97 ? 7.952 -5.793 3.505 1.00 74.62 97 ILE A O 1
ATOM 721 N N . ARG A 1 98 ? 9.200 -6.669 5.161 1.00 67.69 98 ARG A N 1
ATOM 722 C CA . ARG A 1 98 ? 9.376 -5.422 5.904 1.00 67.69 98 ARG A CA 1
ATOM 723 C C . ARG A 1 98 ? 10.774 -4.874 5.639 1.00 67.69 98 ARG A C 1
ATOM 725 O O . ARG A 1 98 ? 11.757 -5.476 6.058 1.00 67.69 98 ARG A O 1
ATOM 732 N N . GLU A 1 99 ? 10.855 -3.739 4.951 1.00 68.00 99 GLU A N 1
ATOM 733 C CA . GLU A 1 99 ? 12.066 -2.912 4.954 1.00 68.00 99 GLU A CA 1
ATOM 734 C C . GLU A 1 99 ? 12.075 -2.015 6.208 1.00 68.00 99 GLU A C 1
ATOM 736 O O . GLU A 1 99 ? 11.025 -1.716 6.795 1.00 68.00 99 GLU A O 1
ATOM 741 N N . GLU A 1 100 ? 13.279 -1.614 6.629 1.00 62.22 100 GLU A N 1
ATOM 742 C CA . GLU A 1 100 ? 13.488 -0.617 7.684 1.00 62.22 100 GLU A CA 1
ATOM 743 C C . GLU A 1 100 ? 12.676 0.651 7.352 1.00 62.22 100 GLU A C 1
ATOM 745 O O . GLU A 1 100 ? 12.569 0.992 6.166 1.00 62.22 100 GLU A O 1
ATOM 750 N N . PRO A 1 101 ? 12.071 1.344 8.338 1.00 58.88 101 PRO A N 1
ATOM 751 C CA . PRO A 1 101 ? 11.305 2.556 8.073 1.00 58.88 101 PRO A CA 1
ATOM 752 C C . PRO A 1 101 ? 12.185 3.558 7.327 1.00 58.88 101 PRO A C 1
ATOM 754 O O . PRO A 1 101 ? 13.109 4.132 7.897 1.00 58.88 101 PRO A O 1
ATOM 757 N N . ASN A 1 102 ? 11.924 3.741 6.035 1.00 58.84 102 ASN A N 1
ATOM 758 C CA . ASN A 1 102 ? 12.652 4.691 5.213 1.00 58.84 102 ASN A CA 1
ATOM 759 C C . ASN A 1 102 ? 11.757 5.920 5.006 1.00 58.84 102 ASN A C 1
ATOM 761 O O . ASN A 1 102 ? 10.796 5.838 4.234 1.00 58.84 102 ASN A O 1
ATOM 765 N N . PRO A 1 103 ? 12.017 7.032 5.719 1.00 55.69 103 PRO A N 1
ATOM 766 C CA . PRO A 1 103 ? 11.226 8.245 5.623 1.00 55.69 103 PRO A CA 1
ATOM 767 C C . PRO A 1 103 ? 11.678 9.032 4.390 1.00 55.69 103 PRO A C 1
ATOM 769 O O . PRO A 1 103 ? 12.390 10.028 4.485 1.00 55.69 103 PRO A O 1
ATOM 772 N N . GLY A 1 104 ? 11.282 8.562 3.215 1.00 64.38 104 GLY A N 1
ATOM 773 C CA . GLY A 1 104 ? 11.353 9.332 1.983 1.00 64.38 104 GLY A CA 1
ATOM 774 C C . GLY A 1 104 ? 9.969 9.370 1.350 1.00 64.38 104 GLY A C 1
ATOM 775 O O . GLY A 1 104 ? 9.302 8.331 1.335 1.00 64.38 104 GLY A O 1
ATOM 776 N N . PRO A 1 105 ? 9.503 10.520 0.832 1.00 77.19 105 PRO A N 1
ATOM 777 C CA . PRO A 1 105 ? 8.393 10.486 -0.101 1.00 77.19 105 PRO A CA 1
ATOM 778 C C . PRO A 1 105 ? 8.839 9.638 -1.293 1.00 77.19 105 PRO A C 1
ATOM 780 O O . PRO A 1 105 ? 9.823 9.979 -1.945 1.00 77.19 105 PRO A O 1
ATOM 783 N N . PHE A 1 106 ? 8.149 8.530 -1.543 1.00 86.31 106 PHE A N 1
ATOM 784 C CA . PHE A 1 106 ? 8.398 7.728 -2.734 1.00 86.31 106 PHE A CA 1
ATOM 785 C C . PHE A 1 106 ? 7.460 8.177 -3.839 1.00 86.31 106 PHE A C 1
ATOM 787 O O . PHE A 1 106 ? 6.270 8.411 -3.614 1.00 86.31 106 PHE A O 1
ATOM 794 N N . ASP A 1 107 ? 7.997 8.303 -5.041 1.00 90.25 107 ASP A N 1
ATOM 795 C CA . ASP A 1 107 ? 7.172 8.425 -6.228 1.00 90.25 107 ASP A CA 1
ATOM 796 C C . ASP A 1 107 ? 6.955 7.058 -6.889 1.00 90.25 107 ASP A C 1
ATOM 798 O O . ASP A 1 107 ? 7.432 6.014 -6.441 1.00 90.25 107 ASP A O 1
ATOM 802 N N . GLU A 1 108 ? 6.168 7.048 -7.959 1.00 91.94 108 GLU A N 1
ATOM 803 C CA . GLU A 1 108 ? 5.903 5.834 -8.721 1.00 91.94 108 GLU A CA 1
ATOM 804 C C . GLU A 1 108 ? 7.185 5.197 -9.283 1.00 91.94 108 GLU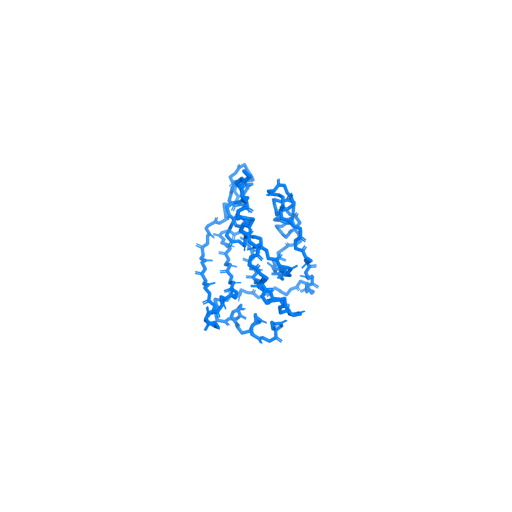 A C 1
ATOM 806 O O . GLU A 1 108 ? 7.318 3.970 -9.272 1.00 91.94 108 GLU A O 1
ATOM 811 N N . ALA A 1 109 ? 8.137 6.009 -9.749 1.00 91.56 109 ALA A N 1
ATOM 812 C CA . ALA A 1 109 ? 9.364 5.527 -10.368 1.00 91.56 109 ALA A CA 1
ATOM 813 C C . ALA A 1 109 ? 10.256 4.806 -9.346 1.00 91.56 109 ALA A C 1
ATOM 815 O O . ALA A 1 109 ? 10.806 3.746 -9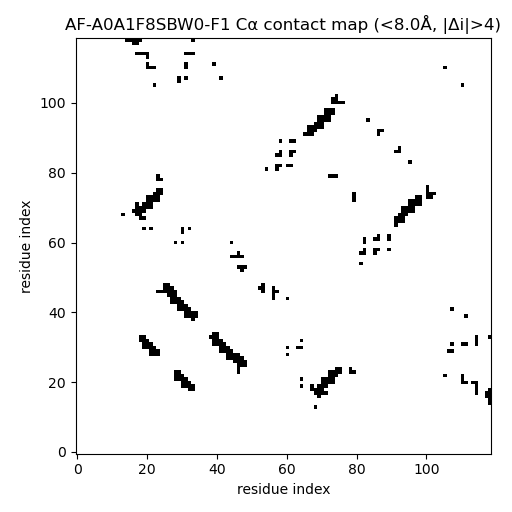.663 1.00 91.56 109 ALA A O 1
ATOM 816 N N . ASP A 1 110 ? 10.327 5.307 -8.111 1.00 91.44 110 ASP A N 1
ATOM 817 C CA . ASP A 1 110 ? 11.027 4.655 -7.000 1.00 91.44 110 ASP A CA 1
ATOM 818 C C . ASP A 1 110 ? 10.461 3.261 -6.705 1.00 91.44 110 ASP A C 1
ATOM 820 O O . ASP A 1 110 ? 11.202 2.295 -6.487 1.00 91.44 110 ASP A O 1
ATOM 824 N N . LEU A 1 111 ? 9.131 3.135 -6.693 1.00 91.25 111 LEU A N 1
ATOM 825 C CA . LEU A 1 111 ? 8.458 1.870 -6.396 1.00 91.25 111 LEU A CA 1
ATOM 826 C C . LEU A 1 111 ? 8.594 0.872 -7.546 1.00 91.25 111 LEU A C 1
ATOM 828 O O . LEU A 1 111 ? 8.833 -0.311 -7.301 1.00 91.25 111 LEU A O 1
ATOM 832 N N . VAL A 1 112 ? 8.525 1.342 -8.794 1.00 91.25 112 VAL A N 1
ATOM 833 C CA . VAL A 1 112 ? 8.823 0.534 -9.986 1.00 91.25 112 VAL A CA 1
ATOM 834 C C . VAL A 1 112 ? 10.267 0.033 -9.960 1.00 91.25 112 VAL A C 1
ATOM 836 O O . VAL A 1 112 ? 10.512 -1.150 -10.210 1.00 91.25 112 VAL A O 1
ATOM 839 N N . ALA A 1 113 ? 11.229 0.896 -9.626 1.00 89.75 113 ALA A N 1
ATOM 840 C CA . ALA A 1 113 ? 12.634 0.517 -9.515 1.00 89.75 113 ALA A CA 1
ATOM 841 C C . ALA A 1 113 ? 12.852 -0.532 -8.414 1.00 89.75 113 ALA A C 1
ATOM 843 O O . ALA A 1 113 ? 13.549 -1.524 -8.636 1.00 89.75 113 ALA A O 1
ATOM 844 N N . ARG A 1 114 ? 12.207 -0.367 -7.250 1.00 89.25 114 ARG A N 1
ATOM 845 C CA . ARG A 1 114 ? 12.235 -1.369 -6.175 1.00 89.25 114 ARG A CA 1
ATOM 846 C C . ARG A 1 114 ? 11.631 -2.697 -6.598 1.00 89.25 114 ARG A C 1
ATOM 848 O O . ARG A 1 114 ? 1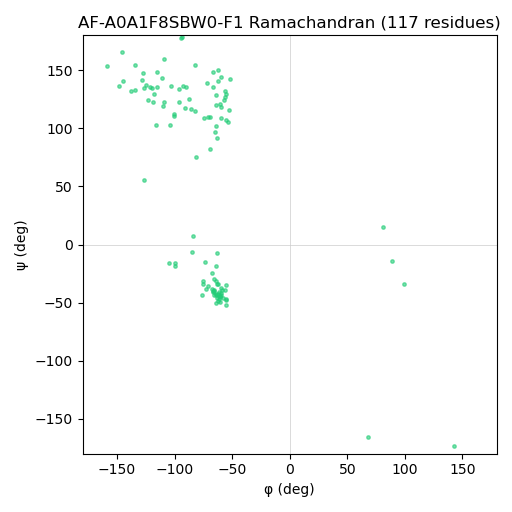2.252 -3.727 -6.349 1.00 89.25 114 ARG A O 1
ATOM 855 N N . LEU A 1 115 ? 10.461 -2.676 -7.235 1.00 88.81 115 LEU A N 1
ATOM 856 C CA . LEU A 1 115 ? 9.804 -3.886 -7.714 1.00 88.81 115 LEU A CA 1
ATOM 857 C C . LEU A 1 115 ? 10.722 -4.645 -8.678 1.00 88.81 115 LEU A C 1
ATOM 859 O O . LEU A 1 115 ? 10.916 -5.836 -8.507 1.00 88.81 115 LEU A O 1
ATOM 863 N N . ARG A 1 116 ? 11.356 -3.957 -9.634 1.00 88.56 116 ARG A N 1
ATOM 864 C CA . ARG A 1 116 ? 12.304 -4.575 -10.581 1.00 88.56 116 ARG A CA 1
ATOM 865 C C . ARG A 1 116 ? 13.581 -5.103 -9.925 1.00 88.56 116 ARG A C 1
ATOM 867 O O . ARG A 1 116 ? 14.193 -6.023 -10.446 1.00 88.56 116 ARG A O 1
ATOM 874 N N . ARG A 1 117 ? 14.021 -4.490 -8.824 1.00 85.81 117 ARG A N 1
ATOM 875 C CA . ARG A 1 117 ? 15.207 -4.921 -8.069 1.00 85.81 117 ARG A CA 1
ATOM 876 C C . ARG A 1 117 ? 14.933 -6.173 -7.233 1.00 85.81 117 ARG A C 1
ATOM 878 O O . ARG A 1 117 ? 15.852 -6.949 -6.994 1.00 85.81 117 ARG A O 1
ATOM 885 N N . LEU A 1 118 ? 13.711 -6.300 -6.715 1.00 83.12 118 LEU A N 1
ATOM 886 C CA . LEU A 1 118 ? 13.320 -7.328 -5.747 1.00 83.12 118 LEU A CA 1
ATOM 887 C C . LEU A 1 118 ? 12.473 -8.457 -6.350 1.00 83.12 118 LEU A C 1
ATOM 889 O O . LEU A 1 118 ? 12.289 -9.463 -5.668 1.00 83.12 118 LEU A O 1
ATOM 893 N N . GLY A 1 119 ? 11.918 -8.259 -7.548 1.00 74.00 119 GLY A N 1
ATOM 894 C CA . GLY A 1 119 ? 11.117 -9.198 -8.345 1.00 74.00 119 GLY A CA 1
ATOM 895 C C . GLY A 1 119 ? 11.973 -10.093 -9.226 1.00 74.00 119 GLY A C 1
ATOM 896 O O . GLY A 1 119 ? 11.664 -11.304 -9.283 1.00 74.00 119 GLY A O 1
#

Sequence (119 aa):
MHGTTRTRPAVRPVGTGVNAVVWIEPGRAIVVRGTATGDPASLQLPIPHVPTETAPALAEVAHRIGDVDRVLVLGTDDLRTALEREIVAIGHHPEAIREEPNPGPFDEADLVARLRRLG

Radius of gyration: 15.67 Å; Cα contacts (8 Å, |Δi|>4): 192; chains: 1; bounding box: 35×52×32 Å

Secondary structure (DSSP, 8-state):
-------PPP-----SS-SEEEEEETEEEEEEE--TTSPPEEEEEEE-SSHHHHHHHHHHHHHHH-S-SEEEEEE-HHHHHHHHHHHHHTT---EEE----------HHHHHHHHHHH-

Foldseek 3Di:
DDDDPPPDPPPDPPPVFAQWEWEDDQQKIKIWGQDPVRDIDIDMFTQHPDPVRNLVSLLVVLVVNPADQAYEYAYDPVSSVSSVVSVVVVPHDHHYDYDDHDPDPDDPVNRVVVRVVGD

Mean predicted aligned error: 8.55 Å

Solvent-accessible surface area (backbone atoms only — not comparable to full-atom values): 6940 Å² total; per-residue (Å²): 140,84,82,78,82,71,79,72,76,77,78,68,83,80,56,94,25,37,39,29,30,34,41,42,50,82,57,35,32,41,43,32,31,66,42,97,85,70,60,65,50,74,50,78,44,70,24,54,84,49,72,88,54,26,57,65,38,34,40,51,51,30,61,70,68,43,86,47,71,22,31,34,57,43,48,50,69,68,59,43,54,51,33,54,50,33,27,47,72,76,70,34,81,44,53,72,46,77,68,76,84,68,97,60,92,74,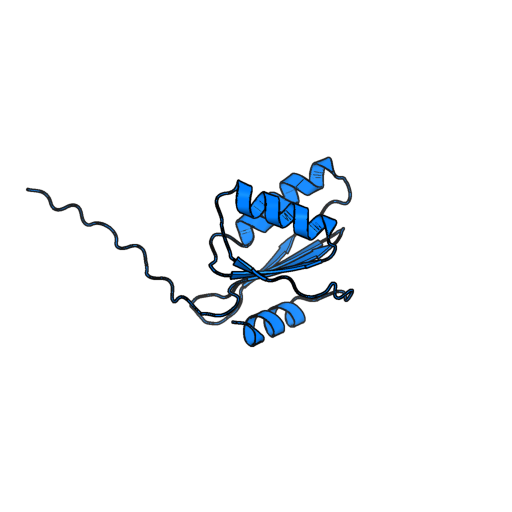54,71,66,57,42,51,52,48,34,68,74,48,64